Protein AF-A0A6L8TEB1-F1 (afdb_monomer_lite)

pLDD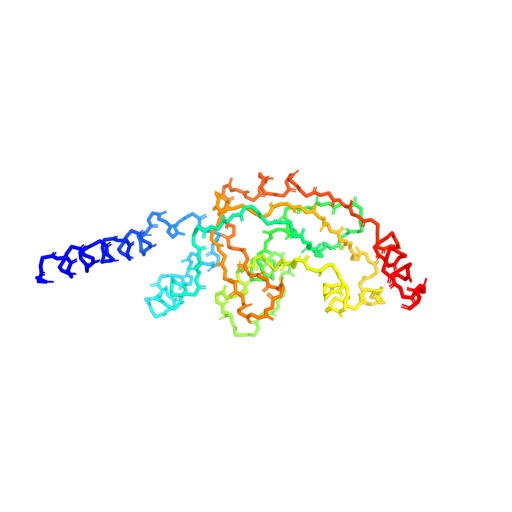T: mean 86.05, std 14.17, range [35.19, 97.88]

Foldseek 3Di:
DPPVVVVVVVVVVVVLCVQLDLVNLLQFPDVLSVQSVPVVLVVVVVVQWDLDDDKAKKKAKDLAAADDDLLLQFFQVVNCVVVVHDDDDDHSLSRFNKIFNDVVVVCVVCVPVDPVRNRIFMKIFIDDSVQAIWRDDPPGRIIGGGGGPVCSVVRSVRIDTDDVVVVVVVVVVVPPDD

Sequence (178 aa):
MLENDVLMEKSTVQIQQEEASEEYIKRFPTKLHEMLKDSRVRDKFFKSISKEYADIIVYRGIHRENKIERDDFLGNLDEAELYDRPVRKPTFQMCGVSVNEDPMQLIKALHIPNPGRPTLGIVRGIMKCQYGPADFQEGKTHHNWYLFKDKIDSASSEFKIIEVDELCQKNIGTKSGE

Organism: NCBI:txid1737424

Radius of gyration: 18.71 Å; chains: 1; bounding box: 54×53×44 Å

Structure (mmCIF, N/CA/C/O backbone):
data_AF-A0A6L8TEB1-F1
#
_entry.id   AF-A0A6L8TEB1-F1
#
loop_
_atom_site.group_PDB
_atom_site.id
_atom_site.type_symbol
_atom_site.label_atom_id
_atom_site.label_alt_id
_atom_site.label_comp_id
_atom_site.label_asym_id
_atom_site.label_entity_id
_atom_site.label_seq_id
_atom_site.pdbx_PDB_ins_code
_atom_site.Cartn_x
_atom_site.Cartn_y
_atom_site.Cartn_z
_atom_site.occupancy
_atom_site.B_iso_or_equiv
_atom_site.auth_seq_id
_atom_site.auth_comp_id
_atom_site.auth_asym_id
_atom_site.auth_atom_id
_atom_site.pdbx_PDB_model_num
ATOM 1 N N . MET A 1 1 ? -2.985 33.783 26.240 1.00 54.97 1 MET A N 1
ATOM 2 C CA . MET A 1 1 ? -2.329 32.495 25.923 1.00 54.97 1 MET A CA 1
ATOM 3 C C . MET A 1 1 ? -3.261 31.287 26.069 1.00 54.97 1 MET A C 1
ATOM 5 O O . MET A 1 1 ? -3.002 30.313 25.39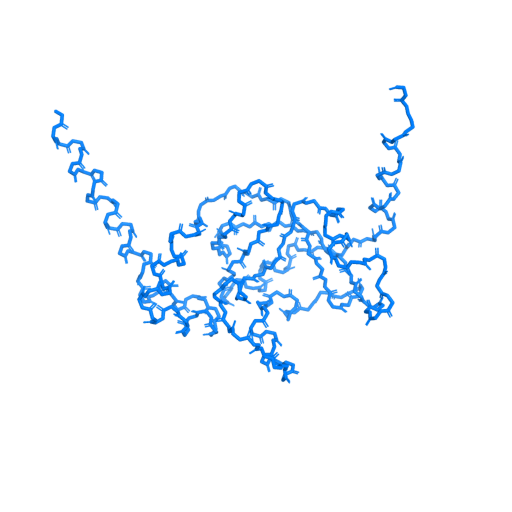8 1.00 54.97 1 MET A O 1
ATOM 9 N N . LEU A 1 2 ? -4.368 31.347 26.828 1.00 56.22 2 LEU A N 1
ATOM 10 C CA . LEU A 1 2 ? -5.273 30.197 27.036 1.00 56.22 2 LEU A CA 1
ATOM 11 C C . LEU A 1 2 ? -6.248 29.873 25.880 1.00 56.22 2 LEU A C 1
ATOM 13 O O . LEU A 1 2 ? -6.690 28.738 25.767 1.00 56.22 2 LEU A O 1
ATOM 17 N N . GLU A 1 3 ? -6.609 30.834 25.025 1.00 55.62 3 GLU A N 1
ATOM 18 C CA . GLU A 1 3 ? -7.629 30.602 23.980 1.00 55.62 3 GLU A CA 1
ATOM 19 C C . GLU A 1 3 ? -7.114 29.777 22.789 1.00 55.62 3 GLU A C 1
ATOM 21 O O . GLU A 1 3 ? -7.866 28.981 22.228 1.00 55.62 3 GLU A O 1
ATOM 26 N N . ASN A 1 4 ? -5.829 29.910 22.438 1.00 57.69 4 ASN A N 1
ATOM 27 C CA . ASN A 1 4 ? -5.228 29.162 21.329 1.00 57.69 4 ASN A CA 1
ATOM 28 C C . ASN A 1 4 ? -5.048 27.675 21.665 1.00 57.69 4 ASN A C 1
ATOM 30 O O . ASN A 1 4 ? -5.293 26.829 20.808 1.00 57.69 4 ASN A O 1
ATOM 34 N N . ASP A 1 5 ? -4.694 27.350 22.910 1.00 58.06 5 ASP A N 1
ATOM 35 C CA . ASP A 1 5 ? -4.493 25.962 23.343 1.00 58.06 5 ASP A CA 1
ATOM 36 C C . ASP A 1 5 ? -5.819 25.181 23.346 1.00 58.06 5 ASP A C 1
ATOM 38 O O . ASP A 1 5 ? -5.889 24.061 22.844 1.00 58.06 5 ASP A O 1
ATOM 42 N N . VAL A 1 6 ? -6.915 25.811 23.788 1.00 62.47 6 VAL A N 1
ATOM 43 C CA . VAL A 1 6 ? -8.257 25.195 23.795 1.00 62.47 6 VAL A CA 1
ATOM 44 C C . VAL A 1 6 ? -8.802 24.974 22.376 1.00 62.47 6 VAL A C 1
ATOM 46 O O . VAL A 1 6 ? -9.508 23.993 22.128 1.00 62.47 6 VAL A O 1
ATOM 49 N N . LEU A 1 7 ? -8.494 25.864 21.426 1.00 61.78 7 LEU A N 1
ATOM 50 C CA . LEU A 1 7 ? -8.868 25.696 20.015 1.00 61.78 7 LEU A CA 1
ATOM 51 C C . LEU A 1 7 ? -8.084 24.556 19.349 1.00 61.78 7 LEU A C 1
ATOM 53 O O . LEU A 1 7 ? -8.675 23.752 18.625 1.00 61.78 7 LEU A O 1
ATOM 57 N N . MET A 1 8 ? -6.784 24.450 19.633 1.00 59.22 8 MET A N 1
ATOM 58 C CA . MET A 1 8 ? -5.922 23.375 19.130 1.00 59.22 8 MET A CA 1
ATOM 59 C C . MET A 1 8 ? -6.340 22.010 19.685 1.00 59.22 8 MET A C 1
ATOM 61 O O . MET A 1 8 ? -6.437 21.044 18.926 1.00 59.22 8 MET A O 1
ATOM 65 N N . GLU A 1 9 ? -6.671 21.923 20.976 1.00 62.03 9 GLU A N 1
ATOM 66 C CA . GLU A 1 9 ? -7.181 20.690 21.586 1.00 62.03 9 GLU A CA 1
ATOM 67 C C . GLU A 1 9 ? -8.533 20.270 20.998 1.00 62.03 9 GLU A C 1
ATOM 69 O O . GLU A 1 9 ? -8.701 19.109 20.626 1.00 62.03 9 GLU A O 1
ATOM 74 N N . LYS A 1 10 ? -9.486 21.201 20.835 1.00 61.72 10 LYS A N 1
ATOM 75 C CA . LYS A 1 10 ? -10.789 20.891 20.215 1.00 61.72 10 LYS A CA 1
ATOM 76 C C . LYS A 1 10 ? -10.649 20.410 18.773 1.00 61.72 10 LYS A C 1
ATOM 78 O O . LYS A 1 10 ? -11.323 19.453 18.400 1.00 61.72 10 LYS A O 1
ATOM 83 N N . SER A 1 11 ? -9.766 21.037 17.996 1.00 67.50 11 SER A N 1
ATOM 84 C CA . SER A 1 11 ? -9.471 20.629 16.619 1.00 67.50 11 SER A CA 1
ATOM 85 C C . SER A 1 11 ? -8.845 19.232 16.581 1.00 67.50 11 SER A C 1
ATOM 87 O O . SER A 1 11 ? -9.318 18.356 15.864 1.00 67.50 11 SER A O 1
ATOM 89 N N . THR A 1 12 ? -7.861 18.970 17.445 1.00 67.50 12 THR A N 1
ATOM 90 C CA . THR A 1 12 ? -7.176 17.670 17.522 1.00 67.50 12 THR A CA 1
ATOM 91 C C . THR A 1 12 ? -8.132 16.544 17.917 1.00 67.50 12 THR A C 1
ATOM 93 O O . THR A 1 12 ? -8.094 15.466 17.327 1.00 67.50 12 THR A O 1
ATOM 96 N N . VAL A 1 13 ? -9.026 16.788 18.881 1.00 66.62 13 VAL A N 1
ATOM 97 C CA . VAL A 1 13 ? -10.032 15.806 19.316 1.00 66.62 13 VAL A CA 1
ATOM 98 C C . VAL A 1 13 ? -11.057 15.532 18.214 1.00 66.62 13 VAL A C 1
ATOM 100 O O . VAL A 1 13 ? -11.409 14.374 17.998 1.00 66.62 13 VAL A O 1
ATOM 103 N N . GLN A 1 14 ? -11.519 16.561 17.497 1.00 63.47 14 GLN A N 1
ATOM 104 C CA . GLN A 1 14 ? -12.441 16.383 16.370 1.00 63.47 14 GLN A CA 1
ATOM 105 C C . GLN A 1 14 ? -11.793 15.610 15.221 1.00 63.47 14 GLN A C 1
ATOM 107 O O . GLN A 1 14 ? -12.407 14.672 14.716 1.00 63.47 14 GLN A O 1
ATOM 112 N N . ILE A 1 15 ? -10.543 15.936 14.877 1.00 66.38 15 ILE A N 1
ATOM 113 C CA . ILE A 1 15 ? -9.764 15.205 13.874 1.00 66.38 15 ILE A CA 1
ATOM 114 C C . ILE A 1 15 ? -9.667 13.737 14.291 1.00 66.38 15 ILE A C 1
ATOM 116 O O . ILE A 1 15 ? -10.131 12.888 13.542 1.00 66.38 15 ILE A O 1
ATOM 120 N N . GLN A 1 16 ? -9.197 13.438 15.511 1.00 66.38 16 GLN A N 1
ATOM 121 C CA . GLN A 1 16 ? -9.079 12.069 16.049 1.00 66.38 16 GLN A CA 1
ATOM 122 C C . GLN A 1 16 ? -10.400 11.282 16.018 1.00 66.38 16 GLN A C 1
ATOM 124 O O . GLN A 1 16 ? -10.408 10.089 15.702 1.00 66.38 16 GLN A O 1
ATOM 129 N N . GLN A 1 17 ? -11.524 11.939 16.318 1.00 65.75 17 GLN A N 1
ATOM 130 C CA . GLN A 1 17 ? -12.853 11.327 16.240 1.00 65.75 17 GLN A CA 1
ATOM 131 C C . GLN A 1 17 ? -13.278 11.021 14.801 1.00 65.75 17 GLN A C 1
ATOM 133 O O . GLN A 1 17 ? -13.853 9.959 14.555 1.00 65.75 17 GLN A O 1
ATOM 138 N N . GLU A 1 18 ? -12.981 11.910 13.853 1.00 72.56 18 GLU A N 1
ATOM 139 C CA . GLU A 1 18 ? -13.222 11.668 12.430 1.00 72.56 18 GLU A CA 1
ATOM 140 C C . GLU A 1 18 ? -12.364 10.504 11.915 1.00 72.56 18 GLU A C 1
ATOM 142 O O . GLU A 1 18 ? -12.860 9.648 11.175 1.00 72.56 18 GLU A O 1
ATOM 147 N N . GLU A 1 19 ? -11.103 10.407 12.356 1.00 72.19 19 GLU A N 1
ATOM 148 C CA . GLU A 1 19 ? -10.210 9.311 11.968 1.00 72.19 19 GLU A CA 1
ATOM 149 C C . GLU A 1 19 ? -10.752 7.962 12.410 1.00 72.19 19 GLU A C 1
ATOM 151 O O . GLU A 1 19 ? -10.849 7.045 11.601 1.00 72.19 19 GLU A O 1
ATOM 156 N N . ALA A 1 20 ? -11.167 7.862 13.670 1.00 79.75 20 ALA A N 1
ATOM 157 C CA . ALA A 1 20 ? -11.693 6.634 14.243 1.00 79.75 20 ALA A CA 1
ATOM 158 C C . ALA A 1 20 ? -13.164 6.363 13.883 1.00 79.75 20 ALA A C 1
ATOM 160 O O . ALA A 1 20 ? -13.756 5.430 14.436 1.00 79.75 20 ALA A O 1
ATOM 161 N N . SER A 1 21 ? -13.763 7.155 12.986 1.00 87.81 21 SER A N 1
ATOM 162 C CA . SER A 1 21 ? -15.152 6.968 12.583 1.00 87.81 21 SER A CA 1
ATOM 163 C C . SER A 1 21 ? -15.352 5.636 11.859 1.00 87.81 21 SER A C 1
ATOM 165 O O . SER A 1 21 ? -14.540 5.195 11.042 1.00 87.81 21 SER A O 1
ATOM 167 N N . GLU A 1 22 ? -16.485 4.997 12.136 1.00 89.31 22 GLU A N 1
ATOM 168 C CA . GLU A 1 22 ? -16.874 3.738 11.496 1.00 89.31 22 GLU A CA 1
ATOM 169 C C . GLU A 1 22 ? -16.949 3.875 9.965 1.00 89.31 22 GLU A C 1
ATOM 171 O O . GLU A 1 22 ? -16.585 2.960 9.229 1.00 89.31 22 GLU A O 1
ATOM 176 N N . GLU A 1 23 ? -17.379 5.041 9.475 1.00 91.75 23 GLU A N 1
ATOM 177 C CA . GLU A 1 23 ? -17.465 5.330 8.043 1.00 91.75 23 GLU A CA 1
ATOM 178 C C . GLU A 1 23 ? -16.082 5.363 7.384 1.00 91.75 23 GLU A C 1
ATOM 180 O O . GLU A 1 23 ? -15.893 4.785 6.313 1.00 91.75 23 GLU A O 1
ATOM 185 N N . TYR A 1 24 ? -15.088 5.964 8.046 1.00 92.12 24 TYR A N 1
ATOM 186 C CA . TYR A 1 24 ? -13.711 5.956 7.561 1.00 92.12 24 TYR A CA 1
ATOM 187 C C . TYR A 1 24 ? -13.127 4.538 7.558 1.00 92.12 24 TYR A C 1
ATOM 189 O O . TYR A 1 24 ? -12.549 4.105 6.560 1.00 92.12 24 TYR A O 1
ATOM 197 N N . ILE A 1 25 ? -13.330 3.779 8.639 1.00 93.88 25 ILE A N 1
ATOM 198 C CA . ILE A 1 25 ? -12.813 2.410 8.780 1.00 93.88 25 ILE A CA 1
ATOM 199 C C . ILE A 1 25 ? -13.380 1.477 7.696 1.00 93.88 25 ILE A C 1
ATOM 201 O O . ILE A 1 25 ? -12.638 0.681 7.116 1.00 93.88 25 ILE A O 1
ATOM 205 N N . LYS A 1 26 ? -14.666 1.613 7.345 1.00 93.94 26 LYS A N 1
ATOM 206 C CA . LYS A 1 26 ? -15.332 0.821 6.290 1.00 93.94 26 LYS A CA 1
ATOM 207 C C . LYS A 1 26 ? -14.750 1.005 4.888 1.00 93.94 26 LYS A C 1
ATOM 209 O O . LYS A 1 26 ? -15.093 0.228 3.983 1.00 93.94 26 LYS A O 1
ATOM 214 N N . ARG A 1 27 ? -13.906 2.019 4.678 1.00 95.25 27 ARG A N 1
ATOM 215 C CA . ARG A 1 27 ? -13.196 2.237 3.411 1.00 95.25 27 ARG A CA 1
ATOM 216 C C . ARG A 1 27 ? -12.051 1.248 3.215 1.00 95.25 27 ARG A C 1
ATOM 218 O O . ARG A 1 27 ? -11.684 0.999 2.071 1.00 95.25 27 ARG A O 1
ATOM 225 N N . PHE A 1 28 ? -11.497 0.670 4.280 1.00 95.12 28 PHE A N 1
ATOM 226 C CA . PHE A 1 28 ? -10.411 -0.304 4.171 1.00 95.12 28 PHE A CA 1
ATOM 227 C C . PHE A 1 28 ? -10.903 -1.700 3.735 1.00 95.12 28 PHE A C 1
ATOM 229 O O . PHE A 1 28 ? -12.079 -2.032 3.921 1.00 95.12 28 PHE A O 1
ATOM 236 N N . PRO A 1 29 ? -10.013 -2.537 3.163 1.00 91.31 29 PRO A N 1
ATOM 237 C CA . PRO A 1 29 ? -10.259 -3.959 2.936 1.00 91.31 29 PRO A CA 1
ATOM 238 C C . PRO A 1 29 ? -10.627 -4.719 4.216 1.00 91.31 29 PRO A C 1
ATOM 240 O O . PRO A 1 29 ? -10.338 -4.278 5.334 1.00 91.31 29 PRO A O 1
ATOM 243 N N . THR A 1 30 ? -11.257 -5.883 4.039 1.00 87.31 30 THR A N 1
ATOM 244 C CA . THR A 1 30 ? -11.919 -6.644 5.107 1.00 87.31 30 THR A CA 1
ATOM 245 C C . THR A 1 30 ? -10.995 -6.937 6.287 1.00 87.31 30 THR A C 1
ATOM 247 O O . THR A 1 30 ? -11.408 -6.727 7.425 1.00 87.31 30 THR A O 1
ATOM 250 N N . LYS A 1 31 ? -9.737 -7.355 6.070 1.00 93.50 31 LYS A N 1
ATOM 251 C CA . LYS A 1 31 ? -8.844 -7.691 7.194 1.00 93.50 31 LYS A CA 1
ATOM 252 C C . LYS A 1 31 ? -8.516 -6.489 8.070 1.00 93.50 31 LYS A C 1
ATOM 254 O O . LYS A 1 31 ? -8.648 -6.585 9.288 1.00 93.50 31 LYS A O 1
ATOM 259 N N . LEU A 1 32 ? -8.131 -5.356 7.481 1.00 95.31 32 LEU A N 1
ATOM 260 C CA . LEU A 1 32 ? -7.842 -4.153 8.263 1.00 95.31 32 LEU A CA 1
ATOM 261 C C . LEU A 1 32 ? -9.102 -3.620 8.949 1.00 95.31 32 LEU A C 1
ATOM 263 O O . LEU A 1 32 ? -9.048 -3.308 10.134 1.00 95.31 32 LEU A O 1
ATOM 267 N N . HIS A 1 33 ? -10.238 -3.587 8.248 1.00 93.62 33 HIS A N 1
ATOM 268 C CA . HIS A 1 33 ? -11.520 -3.186 8.830 1.00 93.62 33 HIS A CA 1
ATOM 269 C C . HIS A 1 33 ? -11.853 -4.008 10.087 1.00 93.62 33 HIS A C 1
ATOM 271 O O . HIS A 1 33 ? -12.109 -3.428 11.141 1.00 93.62 33 HIS A O 1
ATOM 277 N N . GLU A 1 34 ? -11.781 -5.340 10.024 1.00 93.25 34 GLU A N 1
ATOM 278 C CA . GLU A 1 34 ? -12.056 -6.193 11.188 1.00 93.25 34 GLU A CA 1
ATOM 279 C C . GLU A 1 34 ? -11.069 -5.951 12.341 1.00 93.25 34 GLU A C 1
ATOM 281 O O . GLU A 1 34 ? -11.474 -5.901 13.502 1.00 93.25 34 GLU A O 1
ATOM 286 N N . MET A 1 35 ? -9.783 -5.734 12.043 1.00 95.06 35 MET A N 1
ATOM 287 C CA . MET A 1 35 ? -8.774 -5.444 13.068 1.00 95.06 35 MET A CA 1
ATOM 288 C C . MET A 1 35 ? -9.012 -4.107 13.781 1.00 95.06 35 MET A C 1
ATOM 290 O O . MET A 1 35 ? -8.766 -4.003 14.981 1.00 95.06 35 MET A O 1
ATOM 294 N N . LEU A 1 36 ? -9.507 -3.095 13.066 1.00 95.31 36 LEU A N 1
ATOM 295 C CA . LEU A 1 36 ? -9.772 -1.760 13.612 1.00 95.31 36 LEU A CA 1
ATOM 296 C C . LEU A 1 36 ? -11.038 -1.693 14.486 1.00 95.31 36 LEU A C 1
ATOM 298 O O . LEU A 1 36 ? -11.298 -0.654 15.094 1.00 95.31 36 LEU A O 1
ATOM 302 N N . LYS A 1 37 ? -11.800 -2.790 14.614 1.00 91.94 37 LYS A N 1
ATOM 303 C CA . LYS A 1 37 ? -12.870 -2.903 15.621 1.00 91.94 37 LYS A CA 1
ATOM 304 C C . LYS A 1 37 ? -12.319 -3.006 17.046 1.00 91.94 37 LYS A C 1
ATOM 306 O O . LYS A 1 37 ? -12.998 -2.599 17.988 1.00 91.94 37 LYS A O 1
ATOM 311 N N . ASP A 1 38 ? -11.093 -3.511 17.222 1.00 94.00 38 ASP A N 1
ATOM 312 C CA . ASP A 1 38 ? -10.392 -3.457 18.510 1.00 94.00 38 ASP A CA 1
ATOM 313 C C . ASP A 1 38 ? -9.821 -2.048 18.722 1.00 94.00 38 ASP A C 1
ATOM 315 O O . ASP A 1 38 ? -8.971 -1.581 17.961 1.00 94.00 38 ASP A O 1
ATOM 319 N N . SER A 1 39 ? -10.264 -1.371 19.785 1.00 92.19 39 SER A N 1
ATOM 320 C CA . SER A 1 39 ? -9.862 0.009 20.077 1.00 92.19 39 SER A CA 1
ATOM 321 C C . SER A 1 39 ? -8.356 0.177 20.281 1.00 92.19 39 SER A C 1
ATOM 323 O O . SER A 1 39 ? -7.796 1.175 19.844 1.00 92.19 39 SER A O 1
ATOM 325 N N . ARG A 1 40 ? -7.660 -0.804 20.869 1.00 93.38 40 ARG A N 1
ATOM 326 C CA . ARG A 1 40 ? -6.206 -0.723 21.092 1.00 93.38 40 ARG A CA 1
ATOM 327 C C . ARG A 1 40 ? -5.441 -0.816 19.780 1.00 93.38 40 ARG A C 1
ATOM 329 O O . ARG A 1 40 ? -4.436 -0.127 19.600 1.00 93.38 40 ARG A O 1
ATOM 336 N N . VAL A 1 41 ? -5.905 -1.670 18.867 1.00 95.00 41 VAL A N 1
ATOM 337 C CA . VAL A 1 41 ? -5.341 -1.776 17.514 1.00 95.00 41 VAL A CA 1
ATOM 338 C C . VAL A 1 41 ? -5.625 -0.499 16.735 1.00 95.00 41 VAL A C 1
ATOM 340 O O . VAL A 1 41 ? -4.707 0.060 16.137 1.00 95.00 41 VAL A O 1
ATOM 343 N N . ARG A 1 42 ? -6.865 -0.012 16.803 1.00 94.69 42 ARG A N 1
ATOM 344 C CA . ARG A 1 42 ? -7.315 1.213 16.149 1.00 94.69 42 ARG A CA 1
ATOM 345 C C . ARG A 1 42 ? -6.500 2.433 16.565 1.00 94.69 42 ARG A C 1
ATOM 347 O O . ARG A 1 42 ? -5.961 3.120 15.704 1.00 94.69 42 ARG A O 1
ATOM 354 N N . ASP A 1 43 ? -6.340 2.658 17.864 1.00 92.69 43 ASP A N 1
ATOM 355 C CA . ASP A 1 43 ? -5.586 3.800 18.385 1.00 92.69 43 ASP A CA 1
ATOM 356 C C . ASP A 1 43 ? -4.115 3.738 17.957 1.00 92.69 43 ASP A C 1
ATOM 358 O O . ASP A 1 43 ? -3.510 4.756 17.622 1.00 92.69 43 ASP A O 1
ATOM 362 N N . LYS A 1 44 ? -3.524 2.536 17.942 1.00 94.50 44 LYS A N 1
ATOM 363 C CA . LYS A 1 44 ? -2.146 2.340 17.478 1.00 94.50 44 LYS A CA 1
ATOM 364 C C . LYS A 1 44 ? -2.013 2.587 15.975 1.00 94.50 44 LYS A C 1
ATOM 366 O O . LYS A 1 44 ? -1.016 3.166 15.558 1.00 94.50 44 LYS A O 1
ATOM 371 N N . PHE A 1 45 ? -2.993 2.153 15.188 1.00 95.75 45 PHE A N 1
ATOM 372 C CA . PHE A 1 45 ? -3.022 2.373 13.748 1.00 95.75 45 PHE A CA 1
ATOM 373 C C . PHE A 1 45 ? -3.074 3.866 13.423 1.00 95.75 45 PHE A C 1
ATOM 375 O O . PHE A 1 45 ? -2.167 4.354 12.755 1.00 95.75 45 PHE A O 1
ATOM 382 N N . PHE A 1 46 ? -4.046 4.608 13.966 1.00 94.75 46 PHE A N 1
ATOM 383 C CA . PHE A 1 46 ? -4.196 6.041 13.679 1.00 94.75 46 PHE A CA 1
ATOM 384 C C . PHE A 1 46 ? -3.004 6.881 14.136 1.00 94.75 46 PHE A C 1
ATOM 386 O O . PHE A 1 46 ? -2.623 7.814 13.445 1.00 94.75 46 PHE A O 1
ATOM 393 N N . LYS A 1 47 ? -2.331 6.490 15.223 1.00 92.88 47 LYS A N 1
ATOM 394 C CA . LYS A 1 47 ? -1.065 7.121 15.636 1.00 92.88 47 LYS A CA 1
ATOM 395 C C . LYS A 1 47 ? 0.111 6.844 14.698 1.00 92.88 47 LYS A C 1
ATOM 397 O O . LYS A 1 47 ? 1.095 7.569 14.758 1.00 92.88 47 LYS A O 1
ATOM 402 N N . SER A 1 48 ? 0.056 5.768 13.914 1.00 93.69 48 SER A N 1
ATOM 403 C CA . SER A 1 48 ? 1.165 5.342 13.047 1.00 93.69 48 SER A CA 1
ATOM 404 C C . SER A 1 48 ? 1.061 5.841 11.611 1.00 93.69 48 SER A C 1
ATOM 406 O O . SER A 1 48 ? 2.058 5.835 10.899 1.00 93.69 48 SER A O 1
ATOM 408 N N . ILE A 1 49 ? -0.130 6.241 11.166 1.00 95.75 49 ILE A N 1
ATOM 409 C CA . ILE A 1 49 ? -0.360 6.603 9.770 1.00 95.75 49 ILE A CA 1
ATOM 410 C C . ILE A 1 49 ? -0.383 8.114 9.569 1.00 95.75 49 ILE A C 1
ATOM 412 O O . ILE A 1 49 ? -0.855 8.863 10.418 1.00 95.75 49 ILE A O 1
ATOM 416 N N . SER A 1 50 ? 0.038 8.548 8.386 1.00 95.06 50 SER A N 1
ATOM 417 C CA . SER A 1 50 ? -0.304 9.855 7.846 1.00 95.06 50 SER A CA 1
ATOM 418 C C . SER A 1 50 ? -1.359 9.717 6.754 1.00 95.06 50 SER A C 1
ATOM 420 O O . SER A 1 50 ? -1.281 8.849 5.877 1.00 95.06 50 SER A O 1
ATOM 422 N N . LYS A 1 51 ? -2.350 10.603 6.796 1.00 93.88 51 LYS A N 1
ATOM 423 C CA . LYS A 1 51 ? -3.390 10.736 5.768 1.00 93.88 51 LYS A CA 1
ATOM 424 C C . LYS A 1 51 ? -3.049 11.768 4.712 1.00 93.88 51 LYS A C 1
ATOM 426 O O . LYS A 1 51 ? -3.639 11.735 3.641 1.00 93.88 51 LYS A O 1
ATOM 431 N N . GLU A 1 52 ? -2.124 12.664 5.020 1.00 94.44 52 GLU A N 1
ATOM 432 C CA . GLU A 1 52 ? -1.718 13.749 4.145 1.00 94.44 52 GLU A CA 1
ATOM 433 C C . GLU A 1 52 ? -0.231 13.612 3.857 1.00 94.44 52 GLU A C 1
ATOM 435 O O . GLU A 1 52 ? 0.615 13.591 4.751 1.00 94.44 52 GLU A O 1
ATOM 440 N N . TYR A 1 53 ? 0.080 13.459 2.581 1.00 95.62 53 TYR A N 1
ATOM 441 C CA . TYR A 1 53 ? 1.439 13.381 2.081 1.00 95.62 53 TYR A CA 1
ATOM 442 C C . TYR A 1 53 ? 1.429 13.758 0.600 1.00 95.62 53 TYR A C 1
ATOM 444 O O . TYR A 1 53 ? 0.420 13.579 -0.087 1.00 95.62 53 TYR A O 1
ATOM 452 N N . ALA A 1 54 ? 2.542 14.322 0.133 1.00 95.94 54 ALA A N 1
ATOM 453 C CA . ALA A 1 54 ? 2.731 14.652 -1.275 1.00 95.94 54 ALA A CA 1
ATOM 454 C C . ALA A 1 54 ? 2.800 13.380 -2.129 1.00 95.94 54 ALA A C 1
ATOM 456 O O . ALA A 1 54 ? 3.116 12.313 -1.615 1.00 95.94 54 ALA A O 1
ATOM 457 N N . ASP A 1 55 ? 2.549 13.497 -3.430 1.00 97.62 55 ASP A N 1
ATOM 458 C CA . ASP A 1 55 ? 2.727 12.387 -4.366 1.00 97.62 55 ASP A CA 1
ATOM 459 C C . ASP A 1 55 ? 4.173 11.859 -4.320 1.00 97.62 55 ASP A C 1
ATOM 461 O O . ASP A 1 55 ? 5.130 12.624 -4.461 1.00 97.62 55 ASP A O 1
ATOM 465 N N . ILE A 1 56 ? 4.332 10.543 -4.151 1.00 95.88 56 ILE A N 1
ATOM 466 C CA . ILE A 1 56 ? 5.641 9.888 -4.006 1.00 95.88 56 ILE A CA 1
ATOM 467 C C . ILE A 1 56 ? 5.826 8.878 -5.132 1.00 95.88 56 ILE A C 1
ATOM 469 O O . ILE A 1 56 ? 4.959 8.036 -5.375 1.00 95.88 56 ILE A O 1
ATOM 473 N N . ILE A 1 57 ? 6.972 8.925 -5.810 1.00 96.88 57 ILE A N 1
ATOM 474 C CA . ILE A 1 57 ? 7.362 7.860 -6.737 1.00 96.88 57 ILE A CA 1
ATOM 475 C C . ILE A 1 57 ? 7.781 6.651 -5.913 1.00 96.88 57 ILE A C 1
ATOM 477 O O . ILE A 1 57 ? 8.711 6.732 -5.116 1.00 96.88 57 ILE A O 1
ATOM 481 N N . VAL A 1 58 ? 7.126 5.520 -6.147 1.00 97.12 58 VAL A N 1
ATOM 482 C CA . VAL A 1 58 ? 7.414 4.283 -5.423 1.00 97.12 58 VAL A CA 1
ATOM 483 C C . VAL A 1 58 ? 7.522 3.091 -6.362 1.00 97.12 58 VAL A C 1
ATOM 485 O O . VAL A 1 58 ? 7.030 3.093 -7.495 1.00 97.12 58 VAL A O 1
ATOM 488 N N . TYR A 1 59 ? 8.156 2.051 -5.844 1.00 96.31 59 TYR A N 1
ATOM 489 C CA . TYR A 1 59 ? 8.394 0.772 -6.476 1.00 96.31 59 TYR A CA 1
ATOM 490 C C . TYR A 1 59 ? 7.763 -0.338 -5.646 1.00 96.31 59 TYR A C 1
ATOM 492 O O . TYR A 1 59 ? 7.727 -0.276 -4.413 1.00 96.31 59 TYR A O 1
ATOM 500 N N . ARG A 1 60 ? 7.281 -1.379 -6.319 1.00 95.00 60 ARG A N 1
ATOM 501 C CA . ARG A 1 60 ? 6.676 -2.545 -5.674 1.00 95.00 60 ARG A CA 1
ATOM 502 C C . ARG A 1 60 ? 7.019 -3.817 -6.432 1.00 95.00 60 ARG A C 1
ATOM 504 O O . ARG A 1 60 ? 7.102 -3.804 -7.655 1.00 95.00 60 ARG A O 1
ATOM 511 N N . GLY A 1 61 ? 7.230 -4.903 -5.693 1.00 92.75 61 GLY A N 1
ATOM 512 C CA . GLY A 1 61 ? 7.340 -6.235 -6.280 1.00 92.75 61 GLY A CA 1
ATOM 513 C C . GLY A 1 61 ? 5.960 -6.781 -6.637 1.00 92.75 61 GLY A C 1
ATOM 514 O O . GLY A 1 61 ? 5.027 -6.623 -5.852 1.00 92.75 61 GLY A O 1
ATOM 515 N N . ILE A 1 62 ? 5.846 -7.428 -7.790 1.00 93.12 62 ILE A N 1
ATOM 516 C CA . ILE A 1 62 ? 4.627 -8.090 -8.274 1.00 93.12 62 ILE A CA 1
ATOM 517 C C . ILE A 1 62 ? 4.895 -9.574 -8.511 1.00 93.12 62 ILE A C 1
ATOM 519 O O . ILE A 1 62 ? 6.024 -9.967 -8.804 1.00 93.12 62 ILE A O 1
ATOM 523 N N . HIS A 1 63 ? 3.872 -10.417 -8.401 1.00 88.88 63 HIS A N 1
ATOM 524 C CA . HIS A 1 63 ? 4.018 -11.880 -8.457 1.00 88.88 63 HIS A CA 1
ATOM 525 C C . HIS A 1 63 ? 4.442 -12.418 -9.828 1.00 88.88 63 HIS A C 1
ATOM 527 O O . HIS A 1 63 ? 4.917 -13.557 -9.926 1.00 88.88 63 HIS A O 1
ATOM 533 N N . ARG A 1 64 ? 4.218 -11.622 -10.878 1.00 88.50 64 ARG A N 1
ATOM 534 C CA . ARG A 1 64 ? 4.399 -11.980 -12.288 1.00 88.50 64 ARG A CA 1
ATOM 535 C C . ARG A 1 64 ? 5.271 -10.930 -12.965 1.00 88.50 64 ARG A C 1
ATOM 537 O O . ARG A 1 64 ? 5.054 -9.747 -12.771 1.00 88.50 64 ARG A O 1
ATOM 544 N N . GLU A 1 65 ? 6.204 -11.350 -13.807 1.00 83.81 65 GLU A N 1
ATOM 545 C CA . GLU A 1 65 ? 7.217 -10.457 -14.380 1.00 83.81 65 GLU A CA 1
ATOM 546 C C . GLU A 1 65 ? 6.596 -9.359 -15.252 1.00 83.81 65 GLU A C 1
ATOM 548 O O . GLU A 1 65 ? 6.956 -8.192 -15.152 1.00 83.81 65 GLU A O 1
ATOM 553 N N . ASN A 1 66 ? 5.597 -9.735 -16.054 1.00 86.56 66 ASN A N 1
ATOM 554 C CA . ASN A 1 66 ? 5.056 -8.900 -17.125 1.00 86.56 66 ASN A CA 1
ATOM 555 C C . ASN A 1 66 ? 3.554 -8.628 -16.988 1.00 86.56 66 ASN A C 1
ATOM 557 O O . ASN A 1 66 ? 2.876 -8.330 -17.974 1.00 86.56 66 ASN A O 1
ATOM 561 N N . LYS A 1 67 ? 2.996 -8.773 -15.782 1.00 91.94 67 LYS A N 1
ATOM 562 C CA . LYS A 1 67 ? 1.559 -8.593 -15.569 1.00 91.94 67 LYS A CA 1
ATOM 563 C C . LYS A 1 67 ? 1.258 -8.066 -14.177 1.00 91.94 67 LYS A C 1
ATOM 565 O O . LYS A 1 67 ? 1.574 -8.726 -13.197 1.00 91.94 67 LYS A O 1
ATOM 570 N N . ILE A 1 68 ? 0.574 -6.927 -14.136 1.00 95.00 68 ILE A N 1
ATOM 571 C CA . ILE A 1 68 ? -0.007 -6.373 -12.917 1.00 95.00 68 ILE A CA 1
ATOM 572 C C . ILE A 1 68 ? -1.396 -6.978 -12.731 1.00 95.00 68 ILE A C 1
ATOM 574 O O . ILE A 1 68 ? -2.241 -6.891 -13.627 1.00 95.00 68 ILE A O 1
ATOM 578 N N . GLU A 1 69 ? -1.636 -7.583 -11.577 1.00 94.06 69 GLU A N 1
ATOM 579 C CA . GLU A 1 69 ? -2.944 -8.069 -11.159 1.00 94.06 69 GLU A CA 1
ATOM 580 C C . GLU A 1 69 ? -3.410 -7.354 -9.882 1.00 94.06 69 GLU A C 1
ATOM 582 O O . GLU A 1 69 ? -2.654 -6.680 -9.186 1.00 94.06 69 GLU A O 1
ATOM 587 N N . ARG A 1 70 ? -4.711 -7.436 -9.593 1.00 92.62 70 ARG A N 1
ATOM 588 C CA . ARG A 1 70 ? -5.305 -6.744 -8.440 1.00 92.62 70 ARG A CA 1
ATOM 589 C C . ARG A 1 70 ? -4.767 -7.275 -7.107 1.00 92.62 70 ARG A C 1
ATOM 591 O O . ARG A 1 70 ? -4.659 -6.518 -6.146 1.00 92.62 70 ARG A O 1
ATOM 598 N N . ASP A 1 71 ? -4.462 -8.568 -7.049 1.00 92.44 71 ASP A N 1
ATOM 599 C CA . ASP A 1 71 ? -3.880 -9.234 -5.882 1.00 92.44 71 ASP A CA 1
ATOM 600 C C . ASP A 1 71 ? -2.492 -8.684 -5.530 1.00 92.44 71 ASP A C 1
ATOM 602 O O . ASP A 1 71 ? -2.166 -8.582 -4.350 1.00 92.44 71 ASP A O 1
ATOM 606 N N . ASP A 1 72 ? -1.738 -8.198 -6.522 1.00 94.00 72 ASP A N 1
ATOM 607 C CA . ASP A 1 72 ? -0.493 -7.469 -6.297 1.00 94.00 72 ASP A CA 1
ATOM 608 C C . ASP A 1 72 ? -0.706 -6.208 -5.457 1.00 94.00 72 ASP A C 1
ATOM 610 O O . ASP A 1 72 ? 0.266 -5.695 -4.935 1.00 94.00 72 ASP A O 1
ATOM 614 N N . PHE A 1 73 ? -1.925 -5.692 -5.286 1.00 95.44 73 PHE A N 1
ATOM 615 C CA . PHE A 1 73 ? -2.230 -4.510 -4.467 1.00 95.44 73 PHE A CA 1
ATOM 616 C C . PHE A 1 73 ? -3.054 -4.850 -3.219 1.00 95.44 73 PHE A C 1
ATOM 618 O O . PHE A 1 73 ? -3.704 -3.980 -2.635 1.00 95.44 73 PHE A O 1
ATOM 625 N N . LEU A 1 74 ? -3.008 -6.110 -2.783 1.00 92.56 74 LEU A N 1
ATOM 626 C CA . LEU A 1 74 ? -3.519 -6.532 -1.484 1.00 92.56 74 LEU A CA 1
ATOM 627 C C . LEU A 1 74 ? -2.422 -6.470 -0.412 1.00 92.56 74 LEU A C 1
ATOM 629 O O . LEU A 1 74 ? -1.223 -6.577 -0.689 1.00 92.56 74 LEU A O 1
ATOM 633 N N . GLY A 1 75 ? -2.848 -6.285 0.839 1.00 91.94 75 GLY A N 1
ATOM 634 C CA . GLY A 1 75 ? -1.987 -6.511 1.993 1.00 91.94 75 GLY A CA 1
ATOM 635 C C . GLY A 1 75 ? -1.742 -8.006 2.199 1.00 91.94 75 GLY A C 1
ATOM 636 O O . GLY A 1 75 ? -2.571 -8.840 1.833 1.00 91.94 75 GLY A O 1
ATOM 637 N N . ASN A 1 76 ? -0.632 -8.355 2.847 1.00 90.94 76 ASN A N 1
ATOM 638 C CA . ASN A 1 76 ? -0.237 -9.740 3.116 1.00 90.94 76 ASN A CA 1
ATOM 639 C C . ASN A 1 76 ? -1.331 -10.583 3.800 1.00 90.94 76 ASN A C 1
ATOM 641 O O . ASN A 1 76 ? -1.363 -11.792 3.586 1.00 90.94 76 ASN A O 1
ATOM 645 N N . LEU A 1 77 ? -2.202 -9.997 4.637 1.00 93.62 77 LEU A N 1
ATOM 646 C CA . LEU A 1 77 ? -3.302 -10.749 5.266 1.00 93.62 77 LEU A CA 1
ATOM 647 C C . LEU A 1 77 ? -4.417 -11.113 4.281 1.00 93.62 77 LEU A C 1
ATOM 649 O O . LEU A 1 77 ? -4.868 -12.256 4.293 1.00 93.62 77 LEU A O 1
ATOM 653 N N . ASP A 1 78 ? -4.855 -10.166 3.449 1.00 91.69 78 ASP A N 1
ATOM 654 C CA . ASP A 1 78 ? -5.870 -10.419 2.421 1.00 91.69 78 ASP A CA 1
ATOM 655 C C . ASP A 1 78 ? -5.311 -11.369 1.342 1.00 91.69 78 ASP A C 1
ATOM 657 O O . ASP A 1 78 ? -5.981 -12.304 0.912 1.00 91.69 78 ASP A O 1
ATOM 661 N N . GLU A 1 79 ? -4.040 -11.201 0.968 1.00 90.81 79 GLU A N 1
ATOM 662 C CA . GLU A 1 79 ? -3.335 -12.086 0.037 1.00 90.81 79 GLU A CA 1
ATOM 663 C C . GLU A 1 79 ? -3.165 -13.506 0.608 1.00 90.81 79 GLU A C 1
ATOM 665 O O . GLU A 1 79 ? -3.318 -14.501 -0.097 1.00 90.81 79 GLU A O 1
ATOM 670 N N . ALA A 1 80 ? -2.832 -13.646 1.893 1.00 90.62 80 ALA A N 1
ATOM 671 C CA . ALA A 1 80 ? -2.724 -14.960 2.517 1.00 90.62 80 ALA A CA 1
ATOM 672 C C . ALA A 1 80 ? -4.066 -15.698 2.561 1.00 90.62 80 ALA A C 1
ATOM 674 O O . ALA A 1 80 ? -4.076 -16.902 2.339 1.00 90.62 80 ALA A O 1
ATOM 675 N N . GLU A 1 81 ? -5.179 -14.995 2.783 1.00 91.25 81 GLU A N 1
ATOM 676 C CA . GLU A 1 81 ? -6.518 -15.583 2.681 1.00 91.25 81 GLU A CA 1
ATOM 677 C C . GLU A 1 81 ? -6.844 -16.015 1.247 1.00 91.25 81 GLU A C 1
ATOM 679 O O . GLU A 1 81 ? -7.304 -17.136 1.046 1.00 91.25 81 GLU A O 1
ATOM 684 N N . LEU A 1 82 ? -6.542 -15.175 0.249 1.00 90.81 82 LEU A N 1
ATOM 685 C CA . LEU A 1 82 ? -6.756 -15.500 -1.166 1.00 90.81 82 LEU A CA 1
ATOM 686 C C . LEU A 1 82 ? -6.026 -16.785 -1.594 1.00 90.81 82 LEU A C 1
ATOM 688 O O . LEU A 1 82 ? -6.542 -17.548 -2.408 1.00 90.81 82 LEU A O 1
ATOM 692 N N . TYR A 1 83 ? -4.836 -17.021 -1.040 1.00 89.44 83 TYR A N 1
ATOM 693 C CA . TYR A 1 83 ? -3.971 -18.153 -1.379 1.00 89.44 83 TYR A CA 1
ATOM 694 C C . TYR A 1 83 ? -3.963 -19.289 -0.342 1.00 89.44 83 TYR A C 1
ATOM 696 O O . TYR A 1 83 ? -3.102 -20.163 -0.430 1.00 89.44 83 TYR A O 1
ATOM 704 N N . ASP A 1 84 ? -4.867 -19.270 0.643 1.00 90.81 84 ASP A N 1
ATOM 705 C CA . ASP A 1 84 ? -4.944 -20.253 1.740 1.00 90.81 84 ASP A CA 1
ATOM 706 C C . ASP A 1 84 ? -3.590 -20.505 2.445 1.00 90.81 84 ASP A C 1
ATOM 708 O O . ASP A 1 84 ? -3.155 -21.631 2.695 1.00 90.81 84 ASP A O 1
ATOM 712 N N . ARG A 1 85 ? -2.858 -19.420 2.732 1.00 88.75 85 ARG A N 1
ATOM 713 C CA . ARG A 1 85 ? -1.543 -19.469 3.386 1.00 88.75 85 ARG A CA 1
ATOM 714 C C . ARG A 1 85 ? -1.663 -19.177 4.881 1.00 88.75 85 ARG A C 1
ATOM 716 O O . ARG A 1 85 ? -2.295 -18.195 5.275 1.00 88.75 85 ARG A O 1
ATOM 723 N N . PRO A 1 86 ? -0.988 -19.955 5.744 1.00 89.56 86 PRO A N 1
ATOM 724 C CA . PRO A 1 86 ? -1.028 -19.713 7.176 1.00 89.56 86 PRO A CA 1
ATOM 725 C C . PRO A 1 86 ? -0.287 -18.420 7.532 1.00 89.56 86 PRO A C 1
ATOM 727 O O . PRO A 1 86 ? 0.879 -18.237 7.179 1.00 89.56 86 PRO A O 1
ATOM 730 N N . VAL A 1 87 ? -0.934 -17.553 8.315 1.00 88.50 87 VAL A N 1
ATOM 731 C CA . VAL A 1 87 ? -0.299 -16.363 8.895 1.00 88.50 87 VAL A CA 1
ATOM 732 C C . VAL A 1 87 ? -0.136 -16.535 10.396 1.00 88.50 87 VAL A C 1
ATOM 734 O O . VAL A 1 87 ? -1.104 -16.652 11.148 1.00 88.50 87 VAL A O 1
ATOM 737 N N . ARG A 1 88 ? 1.114 -16.502 10.864 1.00 84.19 88 ARG A N 1
ATOM 738 C CA . ARG A 1 88 ? 1.418 -16.538 12.294 1.00 84.19 88 ARG A CA 1
ATOM 739 C C . ARG A 1 88 ? 1.399 -15.116 12.859 1.00 84.19 88 ARG A C 1
ATOM 741 O O . ARG A 1 88 ? 2.267 -14.327 12.513 1.00 84.19 88 ARG A O 1
ATOM 748 N N . LYS A 1 89 ? 0.475 -14.849 13.792 1.00 89.69 89 LYS A N 1
ATOM 749 C CA . LYS A 1 89 ? 0.308 -13.567 14.516 1.00 89.69 89 LYS A CA 1
ATOM 750 C C . LYS A 1 89 ? -0.007 -12.377 13.584 1.00 89.69 89 LYS A C 1
ATOM 752 O O . LYS A 1 89 ? 0.888 -11.587 13.297 1.00 89.69 89 LYS A O 1
ATOM 757 N N . PRO A 1 90 ? -1.266 -12.223 13.141 1.00 91.69 90 PRO A N 1
ATOM 758 C CA . PRO A 1 90 ? -1.653 -11.101 12.290 1.00 91.69 90 PRO A CA 1
ATOM 759 C C . PRO A 1 90 ? -1.458 -9.754 13.006 1.00 91.69 90 PRO A C 1
ATOM 761 O O . PRO A 1 90 ? -1.843 -9.595 14.167 1.00 91.69 90 PRO A O 1
ATOM 764 N N . THR A 1 91 ? -0.879 -8.776 12.307 1.00 94.50 91 THR A N 1
ATOM 765 C CA . THR A 1 91 ? -0.774 -7.376 12.753 1.00 94.50 91 THR A CA 1
ATOM 766 C C . THR A 1 91 ? -1.305 -6.443 11.669 1.00 94.50 91 THR A C 1
ATOM 768 O O . THR A 1 91 ? -1.304 -6.805 10.494 1.00 94.50 91 THR A O 1
ATOM 771 N N . PHE A 1 92 ? -1.733 -5.228 12.032 1.00 94.81 92 PHE A N 1
ATOM 772 C CA . PHE A 1 92 ? -2.299 -4.299 11.048 1.00 94.81 92 PHE A CA 1
ATOM 773 C C . PHE A 1 92 ? -1.285 -3.888 9.973 1.00 94.81 92 PHE A C 1
ATOM 775 O O . PHE A 1 92 ? -1.680 -3.638 8.844 1.00 94.81 92 PHE A O 1
ATOM 782 N N . GLN A 1 93 ? 0.019 -3.879 10.283 1.00 94.44 93 GLN A N 1
ATOM 783 C CA . GLN A 1 93 ? 1.079 -3.600 9.306 1.00 94.44 93 GLN A CA 1
ATOM 784 C C . GLN A 1 93 ? 1.034 -4.579 8.129 1.00 94.44 93 GLN A C 1
ATOM 786 O O . GLN A 1 93 ? 1.344 -4.207 7.003 1.00 94.44 93 GLN A O 1
ATOM 791 N N . MET A 1 94 ? 0.605 -5.821 8.373 1.00 94.75 94 MET A N 1
ATOM 792 C CA . MET A 1 94 ? 0.454 -6.838 7.334 1.00 94.75 94 MET A CA 1
ATOM 793 C C . MET A 1 94 ? -0.750 -6.585 6.415 1.00 94.75 94 MET A C 1
ATOM 795 O O . MET A 1 94 ? -0.897 -7.288 5.423 1.00 94.75 94 MET A O 1
ATOM 799 N N . CYS A 1 95 ? -1.610 -5.613 6.719 1.00 95.88 95 CYS A N 1
ATOM 800 C CA . CYS A 1 95 ? -2.680 -5.175 5.824 1.00 95.88 95 CYS A CA 1
ATOM 801 C C . CYS A 1 95 ? -2.225 -4.078 4.849 1.00 95.88 95 CYS A C 1
ATOM 803 O O . CYS A 1 95 ? -2.974 -3.725 3.943 1.00 95.88 95 CYS A O 1
ATOM 805 N N . GLY A 1 96 ? -1.034 -3.507 5.046 1.00 95.75 96 GLY A N 1
ATOM 806 C CA . GLY A 1 96 ? -0.487 -2.484 4.167 1.00 95.75 96 GLY A CA 1
ATOM 807 C C . GLY A 1 96 ? 0.102 -3.078 2.890 1.00 95.75 96 GLY A C 1
ATOM 808 O O . GLY A 1 96 ? 0.754 -4.124 2.898 1.00 95.75 96 GLY A O 1
ATOM 809 N N . VAL A 1 97 ? -0.079 -2.363 1.787 1.00 95.56 97 VAL A N 1
ATOM 810 C CA . VAL A 1 97 ? 0.635 -2.571 0.530 1.00 95.56 97 VAL A CA 1
ATOM 811 C C . VAL A 1 97 ? 2.053 -2.028 0.715 1.00 95.56 97 VAL A C 1
ATOM 813 O O . VAL A 1 97 ? 2.271 -0.820 0.737 1.00 95.56 97 VAL A O 1
ATOM 816 N N . SER A 1 98 ? 3.020 -2.928 0.894 1.00 94.62 98 SER A N 1
ATOM 817 C CA . SER A 1 98 ? 4.449 -2.592 0.930 1.00 94.62 98 SER A CA 1
ATOM 818 C C . SER A 1 98 ? 4.921 -1.922 -0.371 1.00 94.62 98 SER A C 1
ATOM 820 O O . SER A 1 98 ? 4.826 -2.500 -1.459 1.00 94.62 98 SER A O 1
ATOM 822 N N . VAL A 1 99 ? 5.447 -0.708 -0.262 1.00 96.19 99 VAL A N 1
ATOM 823 C CA . VAL A 1 99 ? 6.059 0.033 -1.372 1.00 96.19 99 VAL A CA 1
ATOM 824 C C . VAL A 1 99 ? 7.403 0.606 -0.931 1.00 96.19 99 VAL A C 1
ATOM 826 O O . VAL A 1 99 ? 7.667 0.737 0.265 1.00 96.19 99 VAL A O 1
ATOM 829 N N . ASN A 1 100 ? 8.278 0.912 -1.884 1.00 96.25 100 ASN A N 1
ATOM 830 C CA . ASN A 1 100 ? 9.618 1.411 -1.599 1.00 96.25 100 ASN A CA 1
ATOM 831 C C . ASN A 1 100 ? 9.970 2.600 -2.498 1.00 96.25 100 ASN A C 1
ATOM 833 O O . ASN A 1 100 ? 9.760 2.521 -3.700 1.00 96.25 100 ASN A O 1
ATOM 837 N N . GLU A 1 101 ? 10.524 3.680 -1.958 1.00 95.44 101 GLU A N 1
ATOM 838 C CA . GLU A 1 101 ? 11.021 4.810 -2.765 1.00 95.44 101 GLU A CA 1
ATOM 839 C C . GLU A 1 101 ? 12.307 4.469 -3.533 1.00 95.44 101 GLU A C 1
ATOM 841 O O . GLU A 1 101 ? 12.579 5.042 -4.587 1.00 95.44 101 GLU A O 1
ATOM 846 N N . ASP A 1 102 ? 13.086 3.509 -3.027 1.00 93.12 102 ASP A N 1
ATOM 847 C CA . ASP A 1 102 ? 14.357 3.081 -3.603 1.00 93.12 102 ASP A CA 1
ATOM 848 C C . ASP A 1 102 ? 14.222 1.673 -4.223 1.00 93.12 102 ASP A C 1
ATOM 850 O O . ASP A 1 102 ? 14.064 0.675 -3.501 1.00 93.12 102 ASP A O 1
ATOM 854 N N . PRO A 1 103 ? 14.320 1.546 -5.560 1.00 91.56 103 PRO A N 1
ATOM 855 C CA . PRO A 1 103 ? 14.189 0.260 -6.231 1.00 91.56 103 PRO A CA 1
ATOM 856 C C . PRO A 1 103 ? 15.328 -0.703 -5.872 1.00 91.56 103 PRO A C 1
ATOM 858 O O . PRO A 1 103 ? 15.118 -1.915 -5.879 1.00 91.56 103 PRO A O 1
ATOM 861 N N . MET A 1 104 ? 16.516 -0.210 -5.502 1.00 90.38 104 MET A N 1
ATOM 862 C CA . MET A 1 104 ? 17.644 -1.072 -5.131 1.00 90.38 104 MET A CA 1
ATOM 863 C C . MET A 1 104 ? 17.451 -1.697 -3.753 1.00 90.38 104 MET A C 1
ATOM 865 O O . MET A 1 104 ? 17.794 -2.865 -3.549 1.00 90.38 104 MET A O 1
ATOM 869 N N . GLN A 1 105 ? 16.851 -0.963 -2.813 1.00 91.38 105 GLN A N 1
ATOM 870 C CA . GLN A 1 105 ? 16.451 -1.539 -1.528 1.00 91.38 105 GLN A CA 1
ATOM 871 C C . GLN A 1 105 ? 15.358 -2.592 -1.696 1.00 91.38 105 GLN A C 1
ATOM 873 O O . GLN A 1 105 ? 15.411 -3.628 -1.031 1.00 91.38 105 GLN A O 1
ATOM 878 N N . LEU A 1 106 ? 14.418 -2.374 -2.620 1.00 91.56 106 LEU A N 1
ATOM 879 C CA . LEU A 1 106 ? 13.403 -3.365 -2.968 1.00 91.56 106 LEU A CA 1
ATOM 880 C C . LEU A 1 106 ? 14.026 -4.633 -3.578 1.00 91.56 106 LEU A C 1
ATOM 882 O O . LEU A 1 106 ? 13.752 -5.731 -3.094 1.00 91.56 106 LEU A O 1
ATOM 886 N N . ILE A 1 107 ? 14.902 -4.488 -4.579 1.00 89.50 107 ILE A N 1
ATOM 887 C CA . ILE A 1 107 ? 15.634 -5.600 -5.215 1.00 89.50 107 ILE A CA 1
ATOM 888 C C . ILE A 1 107 ? 16.386 -6.419 -4.164 1.00 89.50 107 ILE A C 1
ATOM 890 O O . ILE A 1 107 ? 16.280 -7.647 -4.137 1.00 89.50 107 ILE A O 1
ATOM 894 N N . LYS A 1 108 ? 17.094 -5.740 -3.252 1.00 90.06 108 LYS A N 1
ATOM 895 C CA . LYS A 1 108 ? 17.832 -6.386 -2.163 1.00 90.06 108 LYS A CA 1
ATOM 896 C C . LYS A 1 108 ? 16.903 -7.135 -1.205 1.00 90.06 108 LYS A C 1
ATOM 898 O O . LYS A 1 108 ? 17.209 -8.265 -0.840 1.00 90.06 108 LYS A O 1
ATOM 903 N N . ALA A 1 109 ? 15.782 -6.535 -0.803 1.00 88.44 109 ALA A N 1
ATOM 904 C CA . ALA A 1 109 ? 14.829 -7.154 0.121 1.00 88.44 109 ALA A CA 1
ATOM 905 C C . ALA A 1 109 ? 14.142 -8.391 -0.484 1.00 88.44 109 ALA A C 1
ATOM 907 O O . ALA A 1 109 ? 13.930 -9.392 0.202 1.00 88.44 109 ALA A O 1
ATOM 908 N N . LEU A 1 110 ? 13.825 -8.336 -1.778 1.00 87.19 110 LEU A N 1
ATOM 909 C CA . LEU A 1 110 ? 13.175 -9.423 -2.511 1.00 87.19 110 LEU A CA 1
ATOM 910 C C . LEU A 1 110 ? 14.156 -10.485 -3.034 1.00 87.19 110 LEU A C 1
ATOM 912 O O . LEU A 1 110 ? 13.714 -11.533 -3.513 1.00 87.19 110 LEU A O 1
ATOM 916 N N . HIS A 1 111 ? 15.463 -10.244 -2.885 1.00 87.44 111 HIS A N 1
ATOM 917 C CA . HIS A 1 111 ? 16.542 -11.072 -3.420 1.00 87.44 111 HIS A CA 1
ATOM 918 C C . HIS A 1 111 ? 16.391 -11.292 -4.928 1.00 87.44 111 HIS A C 1
ATOM 920 O O . HIS A 1 111 ? 16.419 -12.429 -5.376 1.00 87.44 111 HIS A O 1
ATOM 926 N N . ILE A 1 112 ? 16.161 -10.227 -5.701 1.00 83.56 112 ILE A N 1
ATOM 927 C CA . ILE A 1 112 ? 16.000 -10.319 -7.159 1.00 83.56 112 ILE A CA 1
ATOM 928 C C . ILE A 1 112 ? 17.391 -10.327 -7.829 1.00 83.56 112 ILE A C 1
ATOM 930 O O . ILE A 1 112 ? 18.194 -9.442 -7.522 1.00 83.56 112 ILE A O 1
ATOM 934 N N . PRO A 1 113 ? 17.693 -11.282 -8.736 1.00 80.06 113 PRO A N 1
ATOM 935 C CA . PRO A 1 113 ? 16.838 -12.392 -9.177 1.00 80.06 113 PRO A CA 1
ATOM 936 C C . PRO A 1 113 ? 16.668 -13.470 -8.094 1.00 80.06 113 PRO A C 1
ATOM 938 O O . PRO A 1 113 ? 17.647 -13.906 -7.491 1.00 80.06 113 PRO A O 1
ATOM 941 N N . ASN A 1 114 ? 15.425 -13.920 -7.869 1.00 76.25 114 ASN A N 1
ATOM 942 C CA . ASN A 1 114 ? 15.085 -14.872 -6.808 1.00 76.25 114 ASN A CA 1
ATOM 943 C C . ASN A 1 114 ? 14.863 -16.279 -7.392 1.00 76.25 114 ASN A C 1
ATOM 945 O O . ASN A 1 114 ? 13.824 -16.510 -8.015 1.00 76.25 114 ASN A O 1
ATOM 949 N N . PRO A 1 115 ? 15.761 -17.255 -7.153 1.00 77.50 115 PRO A N 1
ATOM 950 C CA . PRO A 1 115 ? 15.618 -18.601 -7.714 1.00 77.50 115 PRO A CA 1
ATOM 951 C C . PRO A 1 115 ? 14.341 -19.325 -7.265 1.00 77.50 115 PRO A C 1
ATOM 953 O O . PRO A 1 115 ? 13.819 -20.165 -7.990 1.00 77.50 115 PRO A O 1
ATOM 956 N N . GLY A 1 116 ? 13.823 -19.003 -6.074 1.00 77.38 116 GLY A N 1
ATOM 957 C CA . GLY A 1 116 ? 12.586 -19.578 -5.540 1.00 77.38 116 GLY A CA 1
ATOM 958 C C . GLY A 1 116 ? 11.313 -18.872 -6.014 1.00 77.38 116 GLY A C 1
ATOM 959 O O . GLY A 1 116 ? 10.217 -19.368 -5.760 1.00 77.38 116 GLY A O 1
ATOM 960 N N . ARG A 1 117 ? 11.439 -17.713 -6.675 1.00 74.62 117 ARG A N 1
ATOM 961 C CA . ARG A 1 117 ? 10.333 -16.927 -7.246 1.00 74.62 117 ARG A CA 1
ATOM 962 C C . ARG A 1 117 ? 10.774 -16.293 -8.573 1.00 74.62 117 ARG A C 1
ATOM 964 O O . ARG A 1 117 ? 10.912 -15.073 -8.645 1.00 74.62 117 ARG A O 1
ATOM 971 N N . PRO A 1 118 ? 11.002 -17.105 -9.618 1.00 68.50 118 PRO A N 1
ATOM 972 C CA . PRO A 1 118 ? 11.575 -16.625 -10.875 1.00 68.50 118 PRO A CA 1
ATOM 973 C C . PRO A 1 118 ? 10.652 -15.666 -11.633 1.00 68.50 118 PRO A C 1
ATOM 975 O O . PRO A 1 118 ? 11.121 -14.914 -12.472 1.00 68.50 118 PRO A O 1
ATOM 978 N N . THR A 1 119 ? 9.351 -15.666 -11.334 1.00 70.94 119 THR A N 1
ATOM 979 C CA . THR A 1 119 ? 8.361 -14.806 -11.991 1.00 70.94 119 THR A CA 1
ATOM 980 C C . THR A 1 119 ? 8.165 -13.461 -11.296 1.00 70.94 119 THR A C 1
ATOM 982 O O . THR A 1 119 ? 7.232 -12.754 -11.645 1.00 70.94 119 THR A O 1
ATOM 985 N N . LEU A 1 120 ? 8.962 -13.104 -10.288 1.00 81.62 120 LEU A N 1
ATOM 986 C CA . LEU A 1 120 ? 8.764 -11.867 -9.530 1.00 81.62 120 LEU A CA 1
ATOM 987 C C . LEU A 1 120 ? 9.193 -10.642 -10.359 1.00 81.62 120 LEU A C 1
ATOM 989 O O . LEU A 1 120 ? 10.368 -10.508 -10.692 1.00 81.62 120 LEU A O 1
ATOM 993 N N . GLY A 1 121 ? 8.251 -9.748 -10.663 1.00 89.19 121 GLY A N 1
ATOM 994 C CA . GLY A 1 121 ? 8.499 -8.492 -11.380 1.00 89.19 121 GLY A CA 1
ATOM 995 C C . GLY A 1 121 ? 8.612 -7.287 -10.447 1.00 89.19 121 GLY A C 1
ATOM 996 O O . GLY A 1 121 ? 8.317 -7.376 -9.252 1.00 89.19 121 GLY A O 1
ATOM 997 N N . ILE A 1 122 ? 8.997 -6.133 -10.998 1.00 93.06 122 ILE A N 1
ATOM 998 C CA . ILE A 1 122 ? 8.942 -4.840 -10.304 1.00 93.06 122 ILE A CA 1
ATOM 999 C C . ILE A 1 122 ? 8.085 -3.874 -11.117 1.00 93.06 122 ILE A C 1
ATOM 1001 O O . ILE A 1 122 ? 8.141 -3.838 -12.346 1.00 93.06 122 ILE A O 1
ATOM 1005 N N . VAL A 1 123 ? 7.308 -3.059 -10.414 1.00 95.50 123 VAL A N 1
ATOM 1006 C CA . VAL A 1 123 ? 6.550 -1.949 -10.986 1.00 95.50 123 VAL A CA 1
ATOM 1007 C C . VAL A 1 123 ? 6.971 -0.628 -10.367 1.00 95.50 123 VAL A C 1
ATOM 1009 O O . VAL A 1 123 ? 7.354 -0.575 -9.198 1.00 95.50 123 VAL A O 1
ATOM 1012 N N . ARG A 1 124 ? 6.848 0.448 -11.143 1.00 96.81 124 ARG A N 1
ATOM 1013 C CA . ARG A 1 124 ? 6.996 1.839 -10.707 1.00 96.81 124 ARG A CA 1
ATOM 1014 C C . ARG A 1 124 ? 5.663 2.557 -10.847 1.00 96.81 124 ARG A C 1
ATOM 1016 O O . ARG A 1 124 ? 5.040 2.472 -11.903 1.00 96.81 124 ARG A O 1
ATOM 1023 N N . GLY A 1 125 ? 5.272 3.319 -9.836 1.00 97.19 125 GLY A N 1
ATOM 1024 C CA . GLY A 1 125 ? 4.045 4.111 -9.859 1.00 97.19 125 GLY A CA 1
ATOM 1025 C C . GLY A 1 125 ? 4.115 5.318 -8.936 1.00 97.19 125 GLY A C 1
ATOM 1026 O O . GLY A 1 125 ? 5.194 5.703 -8.477 1.00 97.19 125 GLY A O 1
ATOM 1027 N N . ILE A 1 126 ? 2.952 5.922 -8.697 1.00 97.38 126 ILE A N 1
ATOM 1028 C CA . ILE A 1 126 ? 2.799 7.088 -7.824 1.00 97.38 126 ILE A CA 1
ATOM 1029 C C . ILE A 1 126 ? 1.872 6.723 -6.665 1.00 97.38 126 ILE A C 1
ATOM 1031 O O . ILE A 1 126 ? 0.712 6.360 -6.865 1.00 97.38 126 ILE A O 1
ATOM 1035 N N . MET A 1 127 ? 2.389 6.847 -5.447 1.00 96.94 127 MET A N 1
ATOM 1036 C CA . MET A 1 127 ? 1.627 6.745 -4.211 1.00 96.94 127 MET A CA 1
ATOM 1037 C C . MET A 1 127 ? 0.975 8.098 -3.911 1.00 96.94 127 MET A C 1
ATOM 1039 O O . MET A 1 127 ? 1.668 9.112 -3.842 1.00 96.94 127 MET A O 1
ATOM 1043 N N . LYS A 1 128 ? -0.353 8.108 -3.736 1.00 97.88 128 LYS A N 1
ATOM 1044 C CA . LYS A 1 128 ? -1.162 9.318 -3.506 1.00 97.88 128 LYS A CA 1
ATOM 1045 C C . LYS A 1 128 ? -2.062 9.157 -2.284 1.00 97.88 128 LYS A C 1
ATOM 1047 O O . LYS A 1 128 ? -2.748 8.139 -2.149 1.00 97.88 128 LYS A O 1
ATOM 1052 N N . CYS A 1 129 ? -2.154 10.197 -1.460 1.00 96.69 129 CYS A N 1
ATOM 1053 C CA . CYS A 1 129 ? -2.971 10.210 -0.241 1.00 96.69 129 CYS A CA 1
ATOM 1054 C C . CYS A 1 129 ? -4.465 9.952 -0.491 1.00 96.69 129 CYS A C 1
ATOM 1056 O O . CYS A 1 129 ? -5.135 9.304 0.313 1.00 96.69 129 CYS A O 1
ATOM 1058 N N . GLN A 1 130 ? -4.972 10.347 -1.663 1.00 96.81 130 GLN A N 1
ATOM 1059 C CA . GLN A 1 130 ? -6.357 10.107 -2.081 1.00 96.81 130 GLN A CA 1
ATOM 1060 C C . GLN A 1 130 ? -6.737 8.618 -2.189 1.00 96.81 130 GLN A C 1
ATOM 1062 O O . GLN A 1 130 ? -7.925 8.285 -2.150 1.00 96.81 130 GLN A O 1
ATOM 1067 N N . TYR A 1 131 ? -5.755 7.720 -2.343 1.00 97.69 131 TYR A N 1
ATOM 1068 C CA . TYR A 1 131 ? -5.998 6.280 -2.433 1.00 97.69 131 TYR A CA 1
ATOM 1069 C C . TYR A 1 131 ? -5.945 5.573 -1.075 1.00 97.69 131 TYR A C 1
ATOM 1071 O O . TYR A 1 131 ? -6.449 4.457 -0.972 1.00 97.69 131 TYR A O 1
ATOM 1079 N N . GLY A 1 132 ? -5.385 6.202 -0.040 1.00 97.06 132 GLY A N 1
ATOM 1080 C CA . GLY A 1 132 ? -5.249 5.606 1.287 1.00 97.06 132 GLY A CA 1
ATOM 1081 C C . GLY A 1 132 ? -4.163 6.274 2.133 1.00 97.06 132 GLY A C 1
ATOM 1082 O O . GLY A 1 132 ? -3.237 6.862 1.572 1.00 97.06 132 GLY A O 1
ATOM 1083 N N . PRO A 1 133 ? -4.230 6.193 3.471 1.00 97.25 133 PRO A N 1
ATOM 1084 C CA . PRO A 1 133 ? -3.150 6.649 4.337 1.00 97.25 133 PRO A CA 1
ATOM 1085 C C . PRO A 1 133 ? -1.925 5.731 4.256 1.00 97.25 133 PRO A C 1
ATOM 1087 O O . PRO A 1 133 ? -2.000 4.605 3.761 1.00 97.25 133 PRO A O 1
ATOM 1090 N N . ALA A 1 134 ? -0.797 6.191 4.787 1.00 97.44 134 ALA A N 1
ATOM 1091 C CA . ALA A 1 134 ? 0.437 5.419 4.816 1.00 97.44 134 ALA A CA 1
ATOM 1092 C C . ALA A 1 134 ? 1.156 5.514 6.160 1.00 97.44 134 ALA A C 1
ATOM 1094 O O . ALA A 1 134 ? 1.160 6.557 6.803 1.00 97.44 134 ALA A O 1
ATOM 1095 N N . ASP A 1 135 ? 1.773 4.411 6.564 1.00 96.50 135 ASP A N 1
ATOM 1096 C CA . ASP A 1 135 ? 2.725 4.347 7.674 1.00 96.50 135 ASP A CA 1
ATOM 1097 C C . ASP A 1 135 ? 4.137 4.481 7.091 1.00 96.50 135 ASP A C 1
ATOM 1099 O O . ASP A 1 135 ? 4.647 3.568 6.424 1.00 96.50 135 ASP A O 1
ATOM 1103 N N . PHE A 1 136 ? 4.708 5.67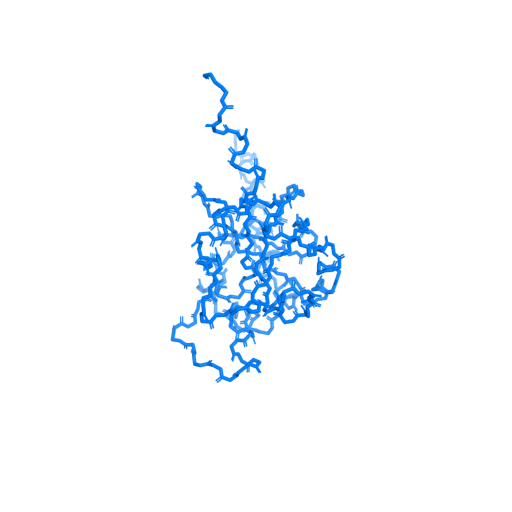0 7.293 1.00 93.94 136 PHE A N 1
ATOM 1104 C CA . PHE A 1 136 ? 6.059 6.035 6.887 1.00 93.94 136 PHE A CA 1
ATOM 1105 C C . PHE A 1 136 ? 7.039 5.549 7.948 1.00 93.94 136 PHE A C 1
ATOM 1107 O O . PHE A 1 136 ? 7.060 6.056 9.071 1.00 93.94 136 PHE A O 1
ATOM 1114 N N . GLN A 1 137 ? 7.877 4.572 7.604 1.00 82.00 137 GLN A N 1
ATOM 1115 C CA . GLN A 1 137 ? 8.877 4.099 8.553 1.00 82.00 137 GLN A CA 1
ATOM 1116 C C . GLN A 1 137 ? 10.033 5.093 8.604 1.00 82.00 137 GLN A C 1
ATOM 1118 O O . GLN A 1 137 ? 10.802 5.208 7.652 1.00 82.00 137 GLN A O 1
ATOM 1123 N N . GLU A 1 138 ? 10.160 5.796 9.728 1.00 81.19 138 GLU A N 1
ATOM 1124 C CA . GLU A 1 138 ? 11.200 6.803 9.939 1.00 81.19 138 GLU A CA 1
ATOM 1125 C C . GLU A 1 138 ? 12.597 6.271 9.570 1.00 81.19 138 GLU A C 1
ATOM 1127 O O . GLU A 1 138 ? 13.006 5.180 9.982 1.00 81.19 138 GLU A O 1
ATOM 1132 N N . GLY A 1 139 ? 13.316 7.039 8.746 1.00 83.94 139 GLY A N 1
ATOM 1133 C CA . GLY A 1 139 ? 14.657 6.690 8.271 1.00 83.94 139 GLY A CA 1
ATOM 1134 C C . GLY A 1 139 ? 14.712 5.537 7.262 1.00 83.94 139 GLY A C 1
ATOM 1135 O O . GLY A 1 139 ? 15.806 5.051 6.969 1.00 83.94 139 GLY A O 1
ATOM 1136 N N . LYS A 1 140 ? 13.573 5.078 6.729 1.00 90.06 140 LYS A N 1
ATOM 1137 C CA . LYS A 1 140 ? 13.508 4.019 5.716 1.00 90.06 140 LYS A CA 1
ATOM 1138 C C . LYS A 1 140 ? 12.774 4.492 4.470 1.00 90.06 140 LYS A C 1
ATOM 1140 O O . LYS A 1 140 ? 11.872 5.315 4.531 1.00 90.06 140 LYS A O 1
ATOM 1145 N N . THR A 1 141 ? 13.123 3.884 3.344 1.00 92.44 141 THR A N 1
ATOM 1146 C CA . THR A 1 141 ? 12.440 4.091 2.060 1.00 92.44 141 THR A CA 1
ATOM 1147 C C . THR A 1 141 ? 11.214 3.189 1.896 1.00 92.44 141 THR A C 1
ATOM 1149 O O . THR A 1 141 ? 10.504 3.298 0.904 1.00 92.44 141 THR A O 1
ATOM 1152 N N . HIS A 1 142 ? 10.987 2.264 2.836 1.00 94.69 142 HIS A N 1
ATOM 1153 C CA . HIS A 1 142 ? 9.879 1.314 2.828 1.00 94.69 142 HIS A CA 1
ATOM 1154 C C . HIS A 1 142 ? 8.669 1.859 3.591 1.00 94.69 142 HIS A C 1
ATOM 1156 O O . HIS A 1 142 ? 8.768 2.132 4.791 1.00 94.69 142 HIS A O 1
ATOM 1162 N N . HIS A 1 143 ? 7.508 1.842 2.937 1.00 95.56 143 HIS A N 1
ATOM 1163 C CA . HIS A 1 143 ? 6.243 2.332 3.482 1.00 95.56 143 HIS A CA 1
ATOM 1164 C C . HIS A 1 143 ? 5.161 1.263 3.415 1.00 95.56 143 HIS A C 1
ATOM 1166 O O . HIS A 1 143 ? 5.114 0.459 2.481 1.00 95.56 143 HIS A O 1
ATOM 1172 N N . ASN A 1 144 ? 4.264 1.279 4.400 1.00 96.62 144 ASN A N 1
ATOM 1173 C CA . ASN A 1 144 ? 3.033 0.496 4.355 1.00 96.62 144 ASN A CA 1
ATOM 1174 C C . ASN A 1 144 ? 1.901 1.404 3.873 1.00 96.62 144 ASN A C 1
ATOM 1176 O O . ASN A 1 144 ? 1.477 2.299 4.606 1.00 96.62 144 ASN A O 1
ATOM 1180 N N . TRP A 1 145 ? 1.398 1.174 2.662 1.00 97.56 145 TRP A N 1
ATOM 1181 C CA . TRP A 1 145 ? 0.305 1.957 2.092 1.00 97.56 145 TRP A CA 1
ATOM 1182 C C . TRP 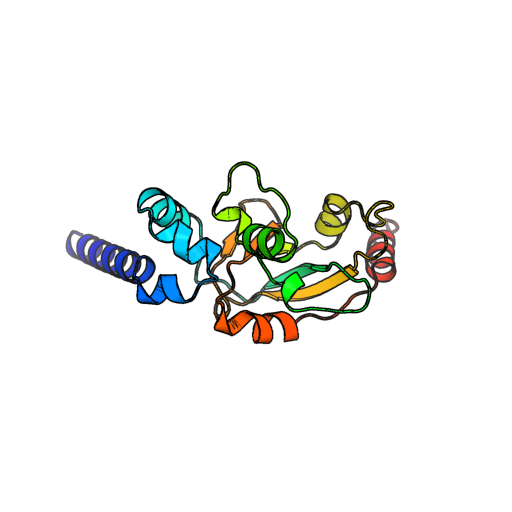A 1 145 ? -1.039 1.247 2.272 1.00 97.56 145 TRP A C 1
ATOM 1184 O O . TRP A 1 145 ? -1.262 0.159 1.744 1.00 97.56 145 TRP A O 1
ATOM 1194 N N . TYR A 1 146 ? -1.954 1.836 3.036 1.00 97.56 146 TYR A N 1
ATOM 1195 C CA . TYR A 1 146 ? -3.244 1.224 3.351 1.00 97.56 146 TYR A CA 1
ATOM 1196 C C . TYR A 1 146 ? -4.302 1.683 2.353 1.00 97.56 146 TYR A C 1
ATOM 1198 O O . TYR A 1 146 ? -5.046 2.628 2.608 1.00 97.56 146 TYR A O 1
ATOM 1206 N N . LEU A 1 147 ? -4.355 1.019 1.200 1.00 97.62 147 LEU A N 1
ATOM 1207 C CA . LEU A 1 147 ? -5.310 1.349 0.144 1.00 97.62 147 LEU A CA 1
ATOM 1208 C C . LEU A 1 147 ? -6.759 1.202 0.612 1.00 97.62 147 LEU A C 1
ATOM 1210 O O . LEU A 1 147 ? -7.132 0.214 1.245 1.00 97.62 147 LEU A O 1
ATOM 1214 N N . PHE A 1 148 ? -7.600 2.157 0.229 1.00 97.06 148 PHE A N 1
ATOM 1215 C CA . PHE A 1 148 ? -9.044 2.007 0.324 1.00 97.06 148 PHE A CA 1
ATOM 1216 C C . PHE A 1 148 ? -9.541 1.005 -0.720 1.00 97.06 148 PHE A C 1
ATOM 1218 O O . PHE A 1 148 ? -9.075 0.982 -1.862 1.00 97.06 148 PHE A O 1
ATOM 1225 N N . LYS A 1 149 ? -10.531 0.192 -0.346 1.00 95.19 149 LYS A N 1
ATOM 1226 C CA . LYS A 1 149 ? -11.052 -0.917 -1.158 1.00 95.19 149 LYS A CA 1
ATOM 1227 C C . LYS A 1 149 ? -11.567 -0.473 -2.533 1.00 95.19 149 LYS A C 1
ATOM 1229 O O . LYS A 1 149 ? -11.431 -1.216 -3.504 1.00 95.19 149 LYS A O 1
ATOM 1234 N N . ASP A 1 150 ? -12.137 0.730 -2.612 1.00 95.75 150 ASP A N 1
ATOM 1235 C CA . ASP A 1 150 ? -12.681 1.349 -3.826 1.00 95.75 150 ASP A CA 1
ATOM 1236 C C . ASP A 1 150 ? -11.608 2.034 -4.688 1.00 95.75 150 ASP A C 1
ATOM 1238 O O . ASP A 1 150 ? -11.894 2.454 -5.806 1.00 95.75 150 ASP A O 1
ATOM 1242 N N . LYS A 1 151 ? -10.373 2.149 -4.185 1.00 97.19 151 LYS A N 1
ATOM 1243 C CA . L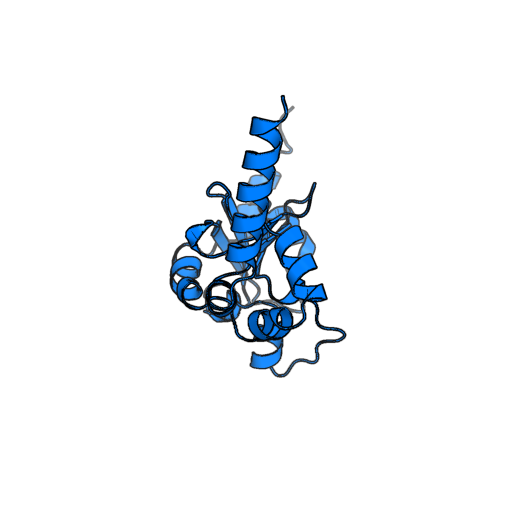YS A 1 151 ? -9.255 2.822 -4.859 1.00 97.19 151 LYS A CA 1
ATOM 1244 C C . LYS A 1 151 ? -8.180 1.876 -5.373 1.00 97.19 151 LYS A C 1
ATOM 1246 O O . LYS A 1 151 ? -7.292 2.344 -6.074 1.00 97.19 151 LYS A O 1
ATOM 1251 N N . ILE A 1 152 ? -8.270 0.575 -5.087 1.00 95.75 152 ILE A N 1
ATOM 1252 C CA . ILE A 1 152 ? -7.270 -0.420 -5.508 1.00 95.75 152 ILE A CA 1
ATOM 1253 C C . ILE A 1 152 ? -7.062 -0.395 -7.030 1.00 95.75 152 ILE A C 1
ATOM 1255 O O . ILE A 1 152 ? -5.927 -0.273 -7.481 1.00 95.75 152 ILE A O 1
ATOM 1259 N N . ASP A 1 153 ? -8.139 -0.430 -7.823 1.00 95.88 153 ASP A N 1
ATOM 1260 C CA . ASP A 1 153 ? -8.016 -0.440 -9.289 1.00 95.88 153 ASP A CA 1
ATOM 1261 C C . ASP A 1 153 ? -7.403 0.867 -9.807 1.00 95.88 153 ASP A C 1
ATOM 1263 O O . ASP A 1 153 ? -6.460 0.840 -10.597 1.00 95.88 153 ASP A O 1
ATOM 1267 N N . SER A 1 154 ? -7.868 2.016 -9.299 1.00 96.69 154 SER A N 1
ATOM 1268 C CA . SER A 1 154 ? -7.310 3.327 -9.654 1.00 96.69 154 SER A CA 1
ATOM 1269 C C . SER A 1 154 ? -5.828 3.436 -9.295 1.00 96.69 154 SER A C 1
ATOM 1271 O O . SER A 1 154 ? -5.035 3.864 -10.126 1.00 96.69 154 SER A O 1
ATOM 1273 N N . ALA A 1 155 ? -5.443 3.003 -8.093 1.00 96.25 155 ALA A N 1
ATOM 1274 C CA . ALA A 1 155 ? -4.058 3.012 -7.643 1.00 96.25 155 ALA A CA 1
ATOM 1275 C C . ALA A 1 155 ? -3.185 2.105 -8.518 1.00 96.25 155 ALA A C 1
ATOM 1277 O O . ALA A 1 155 ? -2.149 2.549 -8.998 1.00 96.25 155 ALA A O 1
ATOM 1278 N N . SER A 1 156 ? -3.621 0.870 -8.787 1.00 96.38 156 SER A N 1
ATOM 1279 C CA . SER A 1 156 ? -2.858 -0.090 -9.595 1.00 96.38 156 SER A CA 1
ATOM 1280 C C . SER A 1 156 ? -2.644 0.370 -11.043 1.00 96.38 156 SER A C 1
ATOM 1282 O O . SER A 1 156 ? -1.583 0.129 -11.611 1.00 96.38 156 SER A O 1
ATOM 1284 N N . SER A 1 157 ? -3.602 1.104 -11.620 1.00 96.00 157 SER A N 1
ATOM 1285 C CA . SER A 1 157 ? -3.517 1.620 -12.995 1.00 96.00 157 SER A CA 1
ATOM 1286 C C . SER A 1 157 ? -2.429 2.683 -13.209 1.00 96.00 157 SER A C 1
ATOM 1288 O O . SER A 1 157 ? -2.020 2.935 -14.340 1.00 96.00 157 SER A O 1
ATOM 1290 N N . GLU A 1 158 ? -1.935 3.284 -12.124 1.00 95.25 158 GLU A N 1
ATOM 1291 C CA . GLU A 1 158 ? -0.860 4.286 -12.141 1.00 95.25 158 GLU A CA 1
ATOM 1292 C C . GLU A 1 158 ? 0.535 3.638 -12.178 1.00 95.25 158 GLU A C 1
ATOM 1294 O O . GLU A 1 158 ? 1.550 4.330 -12.297 1.00 95.25 158 GLU A O 1
ATOM 1299 N N . PHE A 1 159 ? 0.602 2.309 -12.051 1.00 97.19 159 PHE A N 1
ATOM 1300 C CA . PHE A 1 159 ? 1.846 1.556 -12.042 1.00 97.19 159 PHE A CA 1
ATOM 1301 C C . PHE A 1 159 ? 2.165 0.985 -13.422 1.00 97.19 159 PHE A C 1
ATOM 1303 O O . PHE A 1 159 ? 1.294 0.567 -14.183 1.00 97.19 159 PHE A O 1
ATOM 1310 N N . LYS A 1 160 ? 3.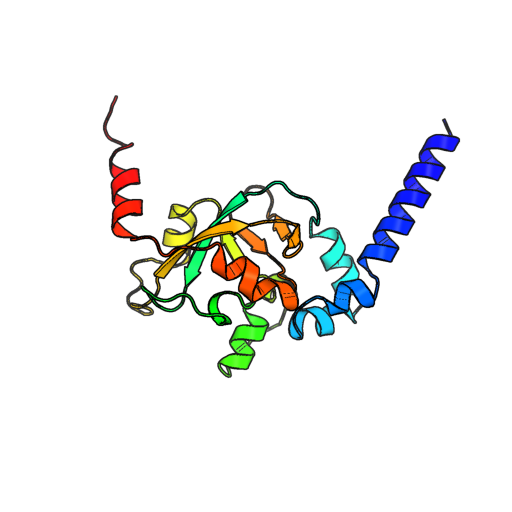459 0.947 -13.738 1.00 96.38 160 LYS A N 1
ATOM 1311 C CA . LYS A 1 160 ? 4.004 0.354 -14.959 1.00 96.38 160 LYS A CA 1
ATOM 1312 C C . LYS A 1 160 ? 5.103 -0.629 -14.599 1.00 96.38 160 LYS A C 1
ATOM 1314 O O . LYS A 1 160 ? 5.895 -0.358 -13.696 1.00 96.38 160 LYS A O 1
ATOM 1319 N N . ILE A 1 161 ? 5.148 -1.746 -15.317 1.00 94.44 161 ILE A N 1
ATOM 1320 C CA . ILE A 1 161 ? 6.242 -2.717 -15.230 1.00 94.44 161 ILE A CA 1
ATOM 1321 C C . ILE A 1 161 ? 7.539 -2.025 -15.646 1.00 94.44 161 ILE A C 1
ATOM 1323 O O . ILE A 1 161 ? 7.543 -1.201 -16.563 1.00 94.44 161 ILE A O 1
ATOM 1327 N N . ILE A 1 162 ? 8.619 -2.342 -14.941 1.00 91.06 162 ILE A N 1
ATOM 1328 C CA . ILE A 1 162 ? 9.966 -1.886 -15.267 1.00 91.06 162 ILE A CA 1
ATOM 1329 C C . ILE A 1 162 ? 10.887 -3.091 -15.391 1.00 91.06 162 ILE A C 1
ATOM 1331 O O . ILE A 1 162 ? 10.789 -4.042 -14.615 1.00 91.06 162 ILE A O 1
ATOM 1335 N N . GLU A 1 163 ? 11.804 -3.031 -16.348 1.00 84.88 163 GLU A N 1
ATOM 1336 C CA . GLU A 1 163 ? 12.816 -4.065 -16.507 1.00 84.88 163 GLU A CA 1
ATOM 1337 C C . GLU A 1 163 ? 13.878 -3.923 -15.410 1.00 84.88 163 GLU A C 1
ATOM 1339 O O . GLU A 1 163 ? 14.465 -2.857 -15.197 1.00 84.88 163 GLU A O 1
ATOM 1344 N N . VAL A 1 164 ? 14.120 -5.013 -14.680 1.00 77.06 164 VAL A N 1
ATOM 1345 C CA . VAL A 1 164 ? 15.085 -5.033 -13.570 1.00 77.06 164 VAL A CA 1
ATOM 1346 C C . VAL A 1 164 ? 16.508 -4.791 -14.080 1.00 77.06 164 VAL A C 1
ATOM 1348 O O . VAL A 1 164 ? 17.294 -4.108 -13.421 1.00 77.06 164 VAL A O 1
ATOM 1351 N N . ASP A 1 165 ? 16.826 -5.286 -15.274 1.00 73.44 165 ASP A N 1
ATOM 1352 C CA . ASP A 1 165 ? 18.141 -5.111 -15.889 1.00 73.44 165 ASP A CA 1
ATOM 1353 C C . ASP A 1 165 ? 18.449 -3.632 -16.162 1.00 73.44 165 ASP A C 1
ATOM 1355 O O . ASP A 1 165 ? 19.557 -3.171 -15.875 1.00 73.44 165 ASP A O 1
ATOM 1359 N N . GLU A 1 166 ? 17.460 -2.846 -16.601 1.00 68.75 166 GLU A N 1
ATOM 1360 C CA . GLU A 1 166 ? 17.616 -1.399 -16.793 1.00 68.75 166 GLU A CA 1
ATOM 1361 C C . GLU A 1 166 ? 17.895 -0.657 -15.475 1.00 68.75 166 GLU A C 1
ATOM 1363 O O . GLU A 1 166 ? 18.685 0.294 -15.443 1.00 68.75 166 GLU A O 1
ATOM 1368 N N . LEU A 1 167 ? 17.264 -1.079 -14.372 1.00 72.56 167 LEU A N 1
ATOM 1369 C CA . LEU A 1 167 ? 17.493 -0.509 -13.039 1.00 72.56 167 LEU A CA 1
ATOM 1370 C C . LEU A 1 167 ? 18.897 -0.824 -12.512 1.00 72.56 167 LEU A C 1
ATOM 1372 O O . LEU A 1 167 ? 19.555 0.044 -11.932 1.00 72.56 167 LEU A O 1
ATOM 1376 N N . CYS A 1 168 ? 19.365 -2.053 -12.717 1.00 68.44 168 CYS A N 1
ATOM 1377 C CA . CYS A 1 168 ? 20.694 -2.481 -12.295 1.00 68.44 168 CYS A CA 1
ATOM 1378 C C . CYS A 1 168 ? 21.795 -1.784 -13.109 1.00 68.44 168 CYS A C 1
ATOM 1380 O O . CYS A 1 168 ? 22.773 -1.309 -12.531 1.00 68.44 168 CYS A O 1
ATOM 1382 N N . GLN A 1 169 ? 21.625 -1.640 -14.427 1.00 60.78 169 GLN A N 1
ATOM 1383 C CA . GLN A 1 169 ? 22.611 -0.991 -15.302 1.00 60.78 169 GLN A CA 1
ATOM 1384 C C . GLN A 1 169 ? 22.776 0.509 -15.012 1.00 60.78 169 GLN A C 1
ATOM 1386 O O . GLN A 1 169 ? 23.907 0.996 -14.932 1.00 60.78 169 GLN A O 1
ATOM 1391 N N . LYS A 1 170 ? 21.678 1.243 -14.766 1.00 58.72 170 LYS A N 1
ATOM 1392 C CA . LYS A 1 170 ? 21.728 2.677 -14.407 1.00 58.72 170 LYS A CA 1
ATOM 1393 C C . LYS A 1 170 ? 22.485 2.950 -13.100 1.00 58.72 170 LYS A C 1
ATOM 1395 O O . LYS A 1 170 ? 23.054 4.026 -12.952 1.00 58.72 170 LYS A O 1
ATOM 1400 N N . ASN A 1 171 ? 22.537 1.980 -12.186 1.00 54.31 171 ASN A N 1
ATOM 1401 C CA . ASN A 1 171 ? 23.257 2.095 -10.913 1.00 54.31 171 ASN A CA 1
ATOM 1402 C C . ASN A 1 171 ? 24.730 1.660 -10.976 1.00 54.31 171 ASN A C 1
ATOM 1404 O O . ASN A 1 171 ? 25.502 1.986 -10.075 1.00 54.31 171 ASN A O 1
ATOM 1408 N N . ILE A 1 172 ? 25.140 0.944 -12.025 1.00 51.78 172 ILE A N 1
ATOM 1409 C CA . ILE A 1 172 ? 26.555 0.619 -12.267 1.00 51.78 172 ILE A CA 1
ATOM 1410 C C . ILE A 1 172 ? 27.271 1.822 -12.906 1.00 51.78 172 ILE A C 1
ATOM 1412 O O . ILE A 1 172 ? 28.421 2.097 -12.573 1.00 51.78 172 ILE A O 1
ATOM 1416 N N . GLY A 1 173 ? 26.576 2.602 -13.746 1.00 45.28 173 GLY A N 1
ATOM 1417 C CA . GLY A 1 173 ? 27.131 3.781 -14.428 1.00 45.28 173 GLY A CA 1
ATOM 1418 C C . GLY A 1 173 ? 27.474 4.983 -13.533 1.00 45.28 173 GLY A C 1
ATOM 1419 O O . GLY A 1 173 ? 28.162 5.891 -13.985 1.00 45.28 173 GLY A O 1
ATOM 1420 N N . THR A 1 174 ? 27.043 5.002 -12.269 1.00 45.47 174 THR A N 1
ATOM 1421 C CA . THR A 1 174 ? 27.352 6.068 -11.293 1.00 45.47 174 THR A CA 1
ATOM 1422 C C . THR A 1 174 ? 28.517 5.737 -10.355 1.00 45.47 174 THR A C 1
ATOM 1424 O O . THR A 1 174 ? 28.843 6.542 -9.488 1.00 45.47 174 THR A O 1
ATOM 1427 N N . LYS A 1 175 ? 29.188 4.585 -10.524 1.00 47.50 175 LYS A N 1
ATOM 1428 C CA . LYS A 1 175 ? 30.391 4.208 -9.750 1.00 47.50 175 LYS A CA 1
ATOM 1429 C C . LYS A 1 175 ? 31.677 4.112 -10.575 1.00 47.50 175 LYS A C 1
ATOM 1431 O O . LYS A 1 175 ? 32.621 3.432 -10.179 1.00 47.50 175 LYS A O 1
ATOM 1436 N N . SER A 1 176 ? 31.750 4.828 -11.689 1.00 43.38 176 SER A N 1
ATOM 1437 C CA . SER A 1 176 ? 32.990 4.981 -12.452 1.00 43.38 176 SER A CA 1
ATOM 1438 C C . SER A 1 176 ? 33.076 6.391 -13.028 1.00 43.38 176 SER A C 1
ATOM 1440 O O . SER A 1 176 ? 32.638 6.630 -14.149 1.00 43.38 176 SER A O 1
ATOM 1442 N N . GLY A 1 177 ? 33.611 7.318 -12.233 1.00 44.75 177 GLY A N 1
ATOM 1443 C CA . GLY A 1 177 ? 33.853 8.699 -12.637 1.00 44.75 177 GLY A CA 1
ATOM 1444 C C . GLY A 1 177 ? 34.270 9.578 -11.460 1.00 44.75 177 GLY A C 1
ATOM 1445 O O . GLY A 1 177 ? 33.412 10.251 -10.907 1.00 44.75 177 GLY A O 1
ATOM 1446 N N . GLU A 1 178 ? 35.573 9.522 -11.155 1.00 35.19 178 GLU A N 1
ATOM 1447 C CA . GLU A 1 178 ? 36.400 10.464 -10.361 1.00 35.19 178 GLU A CA 1
ATOM 1448 C C . GLU A 1 178 ? 36.193 10.578 -8.839 1.00 35.19 178 GLU A C 1
ATOM 1450 O O . GLU A 1 178 ? 35.109 10.971 -8.359 1.00 35.19 178 GLU A O 1
#

Secondary structure (DSSP, 8-state):
-HHHHHHHHHHHHHHHHHHT-HHHHTTS-HHHHHHTTSHHHHHHHHHH-BS----EEEEEEESSTT---GGGGS-HHHHHHHTT---SS--GGGGSEEEES-HHHHHHHHTSS-TT-TT-EEEEEEE-GGG--EEE-TT-SEEEE---TTTHHHHHHT-EEE-HHHHHHHHHTTSS--